Protein AF-0000000084520794 (afdb_homodimer)

Radius of gyration: 16.13 Å; Cα contacts (8 Å, |Δi|>4): 91; chains: 2; bounding box: 39×37×39 Å

Foldseek 3Di:
DCPDPVSVVVVLVVLLVVLVVVLVVCVVPVVVDPVSVPDDSVVSSVCSSVVNDDPSVVVSVVVVVVVVVVVVVVVVVVVD/DCCDPVSVVVVLVVLLVVLVVVLVVCVVPVVVDPVSVVDDSVVSSVCSSVVNDDPSVVVSVVVVVVVVVVVVVVVVVVVD

Organism: Aneurinibacillus migulanus (NCBI:txid47500)

Secondary structure (DSSP, 8-state):
----HHHHHHHHHHHHHHHHHHHHHHHHH-TT-HHHHT--HHHHHHHHHTT---HHHHHHHHHHHHHHHHHHHHHHHHH-/----HHHHHHHHHHHHHHHHHHHHHHHHH-TT-HHHHT--HHHHHHHHHTT---HHHHHHHHHHHHHHHHHHHHHHHHH-

Structure (mmCIF, N/CA/C/O backbone):
data_AF-0000000084520794-model_v1
#
loop_
_entity.id
_entity.type
_entity.pdbx_description
1 polymer 'Uncharacterized protein'
#
loop_
_atom_site.group_PDB
_atom_site.id
_atom_site.type_symbol
_atom_site.label_atom_id
_atom_site.label_alt_id
_atom_site.label_comp_id
_atom_site.label_asym_id
_atom_site.label_entity_id
_atom_site.label_seq_id
_atom_site.pdbx_PDB_ins_code
_atom_site.Cartn_x
_atom_site.Cartn_y
_atom_site.Cartn_z
_atom_site.occupancy
_atom_site.B_iso_or_equiv
_atom_site.auth_seq_id
_atom_site.auth_comp_id
_atom_site.auth_asym_id
_atom_site.auth_atom_id
_atom_site.pdbx_PDB_model_num
ATOM 1 N N . MET A 1 1 ? 18.281 -2.809 16.406 1 34.94 1 MET A N 1
ATOM 2 C CA . MET A 1 1 ? 17.219 -1.798 16.406 1 34.94 1 MET A CA 1
ATOM 3 C C . MET A 1 1 ? 15.891 -2.4 16.844 1 34.94 1 MET A C 1
ATOM 5 O O . MET A 1 1 ? 15.32 -3.23 16.125 1 34.94 1 MET A O 1
ATOM 9 N N . PHE A 1 2 ? 15.727 -2.605 18.062 1 46.66 2 PHE A N 1
ATOM 10 C CA . PHE A 1 2 ? 14.781 -3.273 18.953 1 46.66 2 PHE A CA 1
ATOM 11 C C . PHE A 1 2 ? 13.398 -2.65 18.828 1 46.66 2 PHE A C 1
ATOM 13 O O . PHE A 1 2 ? 13.164 -1.546 19.328 1 46.66 2 PHE A O 1
ATOM 20 N N . GLY A 1 3 ? 12.898 -2.506 17.594 1 50.34 3 GLY A N 1
ATOM 21 C CA . GLY A 1 3 ? 11.617 -1.842 17.781 1 50.34 3 GLY A CA 1
ATOM 22 C C . GLY A 1 3 ? 10.891 -2.291 19.047 1 50.34 3 GLY A C 1
ATOM 23 O O . GLY A 1 3 ? 11.117 -3.402 19.531 1 50.34 3 GLY A O 1
ATOM 24 N N . THR A 1 4 ? 10.672 -1.419 19.953 1 74.25 4 THR A N 1
ATOM 25 C CA . THR A 1 4 ? 9.766 -1.71 21.062 1 74.25 4 THR A CA 1
ATOM 26 C C . THR A 1 4 ? 8.531 -2.459 20.562 1 74.25 4 THR A C 1
ATOM 28 O O . THR A 1 4 ? 8.258 -2.482 19.359 1 74.25 4 THR A O 1
ATOM 31 N N . THR A 1 5 ? 8.016 -3.273 21.469 1 77.94 5 THR A N 1
ATOM 32 C CA . THR A 1 5 ? 6.773 -3.979 21.188 1 77.94 5 THR A CA 1
ATOM 33 C C . THR A 1 5 ? 5.777 -3.057 20.484 1 77.94 5 THR A C 1
ATOM 35 O O . THR A 1 5 ? 5.098 -3.469 19.547 1 77.94 5 THR A O 1
ATOM 38 N N . GLU A 1 6 ? 5.727 -1.785 20.891 1 77.69 6 GLU A N 1
ATOM 39 C CA . GLU A 1 6 ? 4.793 -0.83 20.297 1 77.69 6 GLU A CA 1
ATOM 40 C C . GLU A 1 6 ? 5.156 -0.528 18.844 1 77.69 6 GLU A C 1
ATOM 42 O O . GLU A 1 6 ? 4.273 -0.407 18 1 77.69 6 GLU A O 1
ATOM 47 N N . ASN A 1 7 ? 6.434 -0.488 18.609 1 80.62 7 ASN A N 1
ATOM 48 C CA . ASN A 1 7 ? 6.898 -0.223 17.25 1 80.62 7 ASN A CA 1
ATOM 49 C C . ASN A 1 7 ? 6.629 -1.404 16.328 1 80.62 7 ASN A C 1
ATOM 51 O O . ASN A 1 7 ? 6.277 -1.217 15.164 1 80.62 7 ASN A O 1
ATOM 55 N N . VAL A 1 8 ? 6.777 -2.492 16.953 1 85 8 VAL A N 1
ATOM 56 C CA . VAL A 1 8 ? 6.523 -3.711 16.203 1 85 8 VAL A CA 1
ATOM 57 C C . VAL A 1 8 ? 5.043 -3.783 15.82 1 85 8 VAL A C 1
ATOM 59 O O . VAL A 1 8 ? 4.703 -4.062 14.664 1 85 8 VAL A O 1
ATOM 62 N N . VAL A 1 9 ? 4.242 -3.449 16.828 1 82 9 VAL A N 1
ATOM 63 C CA . VAL A 1 9 ? 2.801 -3.494 16.594 1 82 9 VAL A CA 1
ATOM 64 C C . VAL A 1 9 ? 2.408 -2.451 15.555 1 82 9 VAL A C 1
ATOM 66 O O . VAL A 1 9 ? 1.621 -2.734 14.648 1 82 9 VAL A O 1
ATOM 69 N N . PHE A 1 10 ? 2.98 -1.312 15.719 1 82.81 10 PHE A N 1
ATOM 70 C CA . PHE A 1 10 ? 2.684 -0.243 14.773 1 82.81 10 PHE A CA 1
ATOM 71 C C . PHE A 1 10 ? 3.105 -0.637 13.359 1 82.81 10 PHE A C 1
ATOM 73 O O . PHE A 1 10 ? 2.355 -0.435 12.406 1 82.81 10 PHE A O 1
ATOM 80 N N . ASN A 1 11 ? 4.262 -1.198 13.266 1 87.12 11 ASN A N 1
ATOM 81 C CA . ASN A 1 11 ? 4.773 -1.615 11.961 1 87.12 11 ASN A CA 1
ATOM 82 C C . ASN A 1 11 ? 3.912 -2.713 11.344 1 87.12 11 ASN A C 1
ATOM 84 O O . ASN A 1 11 ? 3.678 -2.719 10.133 1 87.12 11 ASN A O 1
ATOM 88 N N . GLN A 1 12 ? 3.5 -3.549 12.188 1 88.06 12 GLN A N 1
ATOM 89 C CA . GLN A 1 12 ? 2.66 -4.645 11.711 1 88.06 12 GLN A CA 1
ATOM 90 C C . GLN A 1 12 ? 1.309 -4.129 11.227 1 88.06 12 GLN A C 1
ATOM 92 O O . GLN A 1 12 ? 0.801 -4.578 10.195 1 88.06 12 GLN A O 1
ATOM 97 N N . LEU A 1 13 ? 0.707 -3.201 12 1 87.94 13 LEU A N 1
ATOM 98 C CA . LEU A 1 13 ? -0.572 -2.611 11.617 1 87.94 13 LEU A CA 1
ATOM 99 C C . LEU A 1 13 ? -0.438 -1.814 10.32 1 87.94 13 LEU A C 1
ATOM 101 O O . LEU A 1 13 ? -1.319 -1.867 9.461 1 87.94 13 LEU A O 1
ATOM 105 N N . TYR A 1 14 ? 0.702 -1.16 10.25 1 91.31 14 TYR A N 1
ATOM 106 C CA . TYR A 1 14 ? 0.961 -0.393 9.039 1 91.31 14 TYR A CA 1
ATOM 107 C C . TYR A 1 14 ? 1.092 -1.312 7.828 1 91.31 14 TYR A C 1
ATOM 109 O O . TYR A 1 14 ? 0.529 -1.035 6.766 1 91.31 14 TYR A O 1
ATOM 117 N N . ALA A 1 15 ? 1.827 -2.391 7.977 1 92.81 15 ALA A N 1
ATOM 118 C CA . ALA A 1 15 ? 1.97 -3.369 6.902 1 92.81 15 ALA A CA 1
ATOM 119 C C . ALA A 1 15 ? 0.623 -3.988 6.539 1 92.81 15 ALA A C 1
ATOM 121 O O . ALA A 1 15 ? 0.338 -4.227 5.363 1 92.81 15 ALA A O 1
ATOM 122 N N . ALA A 1 16 ? -0.173 -4.211 7.539 1 92.94 16 ALA A N 1
ATOM 123 C CA . ALA A 1 16 ? -1.499 -4.781 7.309 1 92.94 16 ALA A CA 1
ATOM 124 C C . ALA A 1 16 ? -2.379 -3.814 6.52 1 92.94 16 ALA A C 1
ATOM 126 O O . ALA A 1 16 ? -3.158 -4.234 5.66 1 92.94 16 ALA A O 1
ATOM 127 N N . LEU A 1 17 ? -2.277 -2.602 6.809 1 92.94 17 LEU A N 1
ATOM 128 C CA . LEU A 1 17 ? -3.006 -1.578 6.066 1 92.94 17 LEU A CA 1
ATOM 129 C C . LEU A 1 17 ? -2.6 -1.583 4.598 1 92.94 17 LEU A C 1
ATOM 131 O O . LEU A 1 17 ? -3.459 -1.542 3.713 1 92.94 17 LEU A O 1
ATOM 135 N N . LEU A 1 18 ? -1.256 -1.571 4.359 1 95.38 18 LEU A N 1
ATOM 136 C CA . LEU A 1 18 ? -0.77 -1.598 2.984 1 95.38 18 LEU A CA 1
ATOM 137 C C . LEU A 1 18 ? -1.257 -2.85 2.26 1 95.38 18 LEU A C 1
ATOM 139 O O . LEU A 1 18 ? -1.601 -2.793 1.077 1 95.38 18 LEU A O 1
ATOM 143 N N . ALA A 1 19 ? -1.265 -3.971 2.955 1 94.38 19 ALA A N 1
ATOM 144 C CA . ALA A 1 19 ? -1.769 -5.211 2.369 1 94.38 19 ALA A CA 1
ATOM 145 C C . ALA A 1 19 ? -3.232 -5.07 1.964 1 94.38 19 ALA A C 1
ATOM 147 O O . ALA A 1 19 ? -3.629 -5.508 0.882 1 94.38 19 ALA A O 1
ATOM 148 N N . TYR A 1 20 ? -3.988 -4.445 2.805 1 91.94 20 TYR A N 1
ATOM 149 C CA . TYR A 1 20 ? -5.414 -4.25 2.557 1 91.94 20 TYR A CA 1
ATOM 150 C C . TYR A 1 20 ? -5.641 -3.412 1.307 1 91.94 20 TYR A C 1
ATOM 152 O O . TYR A 1 20 ? -6.434 -3.781 0.439 1 91.94 20 TYR A O 1
ATOM 160 N N . ILE A 1 21 ? -4.961 -2.314 1.277 1 92.88 21 ILE A N 1
ATOM 161 C CA . ILE A 1 21 ? -5.188 -1.407 0.157 1 92.88 21 ILE A CA 1
ATOM 162 C C . ILE A 1 21 ? -4.684 -2.045 -1.135 1 92.88 21 ILE A C 1
ATOM 164 O O . ILE A 1 21 ? -5.289 -1.878 -2.195 1 92.88 21 ILE A O 1
ATOM 168 N N . LEU A 1 22 ? -3.537 -2.701 -1.061 1 94.31 22 LEU A N 1
ATOM 169 C CA . LEU A 1 22 ? -3.014 -3.395 -2.232 1 94.31 22 LEU A CA 1
ATOM 170 C C . LEU A 1 22 ? -4 -4.445 -2.727 1 94.31 22 LEU A C 1
ATOM 172 O O . LEU A 1 22 ? -4.355 -4.465 -3.908 1 94.31 22 LEU A O 1
ATOM 176 N N . LEU A 1 23 ? -4.461 -5.316 -1.84 1 92.5 23 LEU A N 1
ATOM 177 C CA . LEU A 1 23 ? -5.398 -6.371 -2.221 1 92.5 23 LEU A CA 1
ATOM 178 C C . LEU A 1 23 ? -6.676 -5.773 -2.801 1 92.5 23 LEU A C 1
ATOM 180 O O . LEU A 1 23 ? -7.18 -6.25 -3.82 1 92.5 23 LEU A O 1
ATOM 184 N N . LYS A 1 24 ? -7.156 -4.785 -2.088 1 89.31 24 LYS A N 1
ATOM 185 C CA . LYS A 1 24 ? -8.367 -4.121 -2.561 1 89.31 24 LYS A CA 1
ATOM 186 C C . LYS A 1 24 ? -8.18 -3.586 -3.979 1 89.31 24 LYS A C 1
ATOM 188 O O . LYS A 1 24 ? -9.07 -3.729 -4.82 1 89.31 24 LYS A O 1
ATOM 193 N N . THR A 1 25 ? -7.098 -2.908 -4.254 1 89.56 25 THR A N 1
ATOM 194 C CA . THR A 1 25 ? -6.805 -2.346 -5.566 1 89.56 25 THR A CA 1
ATOM 195 C C . THR A 1 25 ? -6.676 -3.451 -6.613 1 89.56 25 THR A C 1
ATOM 197 O O . THR A 1 25 ? -7.176 -3.314 -7.73 1 89.56 25 THR A O 1
ATOM 200 N N . LEU A 1 26 ? -5.996 -4.52 -6.289 1 89.81 26 LEU A N 1
ATOM 201 C CA . LEU A 1 26 ? -5.832 -5.645 -7.203 1 89.81 26 LEU A CA 1
ATOM 202 C C . LEU A 1 26 ? -7.18 -6.301 -7.5 1 89.81 26 LEU A C 1
ATOM 204 O O . LEU A 1 26 ? -7.41 -6.777 -8.609 1 89.81 26 LEU A O 1
ATOM 208 N N . TYR A 1 27 ? -8 -6.359 -6.508 1 86.5 27 TYR A N 1
ATOM 209 C CA . TYR A 1 27 ? -9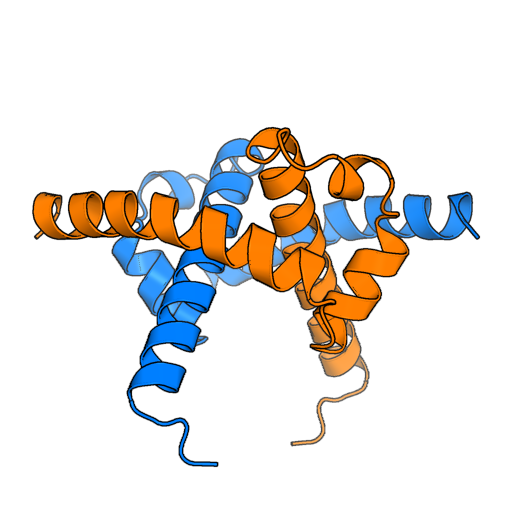.344 -6.898 -6.699 1 86.5 27 TYR A CA 1
ATOM 210 C C . TYR A 1 27 ? -10.148 -6.027 -7.656 1 86.5 27 TYR A C 1
ATOM 212 O O . TYR A 1 27 ? -10.852 -6.543 -8.523 1 86.5 27 TYR A O 1
ATOM 220 N N . GLU A 1 28 ? -10.047 -4.719 -7.477 1 84.44 28 GLU A N 1
ATOM 221 C CA . GLU A 1 28 ? -10.828 -3.783 -8.281 1 84.44 28 GLU A CA 1
ATOM 222 C C . GLU A 1 28 ? -10.273 -3.68 -9.695 1 84.44 28 GLU A C 1
ATOM 224 O O . GLU A 1 28 ? -11.039 -3.562 -10.656 1 84.44 28 GLU A O 1
ATOM 229 N N . GLU A 1 29 ? -8.953 -3.756 -9.789 1 78.12 29 GLU A N 1
ATOM 230 C CA . GLU A 1 29 ? -8.344 -3.518 -11.094 1 78.12 29 GLU A CA 1
ATOM 231 C C . GLU A 1 29 ? -7.906 -4.824 -11.742 1 78.12 29 GLU A C 1
ATOM 233 O O . GLU A 1 29 ? -7.805 -4.91 -12.969 1 78.12 29 GLU A O 1
ATOM 238 N N . GLY A 1 30 ? -7.539 -5.746 -10.961 1 69.62 30 GLY A N 1
ATOM 239 C CA . GLY A 1 30 ? -7.012 -7.008 -11.453 1 69.62 30 GLY A CA 1
ATOM 240 C C . GLY A 1 30 ? -8.062 -8.094 -11.547 1 69.62 30 GLY A C 1
ATOM 241 O O . GLY A 1 30 ? -7.746 -9.281 -11.469 1 69.62 30 GLY A O 1
ATOM 242 N N . SER A 1 31 ? -9.195 -7.77 -11.648 1 67.19 31 SER A N 1
ATOM 243 C CA . SER A 1 31 ? -10.336 -8.688 -11.656 1 67.19 31 SER A CA 1
ATOM 244 C C . SER A 1 31 ? -10.141 -9.797 -12.68 1 67.19 31 SER A C 1
ATOM 246 O O . SER A 1 31 ? -10.852 -10.805 -12.656 1 67.19 31 SER A O 1
ATOM 248 N N . GLN A 1 32 ? -9.164 -9.672 -13.312 1 70.31 32 GLN A N 1
ATOM 249 C CA . GLN A 1 32 ? -8.961 -10.672 -14.352 1 70.31 32 GLN A CA 1
ATOM 250 C C . GLN A 1 32 ? -8.312 -11.93 -13.781 1 70.31 32 GLN A C 1
ATOM 252 O O . GLN A 1 32 ? -8.367 -13 -14.398 1 70.31 32 GLN A O 1
ATOM 257 N N . HIS A 1 33 ? -7.816 -11.82 -12.656 1 77.44 33 HIS A N 1
ATOM 258 C CA . HIS A 1 33 ? -7.156 -12.984 -12.07 1 77.44 33 HIS A CA 1
ATOM 259 C C . HIS A 1 33 ? -8.094 -13.727 -11.125 1 77.44 33 HIS A C 1
ATOM 261 O O . HIS A 1 33 ? -8.414 -13.234 -10.039 1 77.44 33 HIS A O 1
ATOM 267 N N . HIS A 1 34 ? -8.43 -14.875 -11.539 1 78.38 34 HIS A N 1
ATOM 268 C CA . HIS A 1 34 ? -9.422 -15.68 -10.844 1 78.38 34 HIS A CA 1
ATOM 269 C C . HIS A 1 34 ? -8.945 -16.062 -9.445 1 78.38 34 HIS A C 1
ATOM 271 O O . HIS A 1 34 ? -9.742 -16.172 -8.516 1 78.38 34 HIS A O 1
ATOM 277 N N . PHE A 1 35 ? -7.68 -16.203 -9.32 1 83.06 35 PHE A N 1
ATOM 278 C CA . PHE A 1 35 ? -7.164 -16.672 -8.039 1 83.06 35 PHE A CA 1
ATOM 279 C C . PHE A 1 35 ? -7.387 -15.633 -6.953 1 83.06 35 PHE A C 1
ATOM 281 O O . PHE A 1 35 ? -7.629 -15.977 -5.793 1 83.06 35 PHE A O 1
ATOM 288 N N . ILE A 1 36 ? -7.516 -14.367 -7.324 1 83.56 36 ILE A N 1
ATOM 289 C CA . ILE A 1 36 ? -7.648 -13.289 -6.352 1 83.56 36 ILE A CA 1
ATOM 290 C C . ILE A 1 36 ? -9.016 -13.359 -5.68 1 83.56 36 ILE A C 1
ATOM 292 O O . ILE A 1 36 ? -9.148 -13.031 -4.496 1 83.56 36 ILE A O 1
ATOM 296 N N . LYS A 1 37 ? -9.891 -13.945 -6.391 1 81.75 37 LYS A N 1
ATOM 297 C CA . LYS A 1 37 ? -11.273 -13.953 -5.914 1 81.75 37 LYS A CA 1
ATOM 298 C C . LYS A 1 37 ? -11.445 -14.938 -4.762 1 81.75 37 LYS A C 1
ATOM 300 O O . LYS A 1 37 ? -12.383 -14.812 -3.971 1 81.75 37 LYS A O 1
ATOM 305 N N . ASN A 1 38 ? -10.523 -15.836 -4.707 1 81.56 38 ASN A N 1
ATOM 306 C CA . ASN A 1 38 ? -10.695 -16.891 -3.713 1 81.56 38 ASN A CA 1
ATOM 307 C C . ASN A 1 38 ? -9.688 -16.766 -2.574 1 81.56 38 ASN A C 1
ATOM 309 O O . ASN A 1 38 ? -9.633 -17.609 -1.684 1 81.56 38 ASN A O 1
ATOM 313 N N . VAL A 1 39 ? -9.008 -15.742 -2.574 1 85.31 39 VAL A N 1
ATOM 314 C CA . VAL A 1 39 ? -7.973 -15.562 -1.556 1 85.31 39 VAL A CA 1
ATOM 315 C C . VAL A 1 39 ? -8.547 -14.797 -0.366 1 85.31 39 VAL A C 1
ATOM 317 O O . VAL A 1 39 ? -9.305 -13.844 -0.544 1 85.31 39 VAL A O 1
ATOM 320 N N . SER A 1 40 ? -8.242 -15.367 0.828 1 86.75 40 SER A N 1
ATOM 321 C CA . SER A 1 40 ? -8.68 -14.656 2.027 1 86.75 40 SER A CA 1
ATOM 322 C C . SER A 1 40 ? -7.746 -13.492 2.342 1 86.75 40 SER A C 1
ATOM 324 O O . SER A 1 40 ? -6.539 -13.57 2.098 1 86.75 40 SER A O 1
ATOM 326 N N . PHE A 1 41 ? -8.328 -12.484 2.918 1 88.38 41 PHE A N 1
ATOM 327 C CA . PHE A 1 41 ? -7.566 -11.305 3.316 1 88.38 41 PHE A CA 1
ATOM 328 C C . PHE A 1 41 ? -6.465 -11.68 4.301 1 88.38 41 PHE A C 1
ATOM 330 O O . PHE A 1 41 ? -5.34 -11.18 4.199 1 88.38 41 PHE A O 1
ATOM 337 N N . ILE A 1 42 ? -6.77 -12.531 5.199 1 90.19 42 ILE A N 1
ATOM 338 C CA . ILE A 1 42 ? -5.84 -12.914 6.258 1 90.19 42 ILE A CA 1
ATOM 339 C C . ILE A 1 42 ? -4.625 -13.609 5.648 1 90.19 42 ILE A C 1
ATOM 341 O O . ILE A 1 42 ? -3.486 -13.328 6.02 1 90.19 42 ILE A O 1
ATOM 345 N N . SER A 1 43 ? -4.906 -14.508 4.699 1 90.69 43 SER A N 1
ATOM 346 C CA . SER A 1 43 ? -3.818 -15.227 4.047 1 90.69 43 SER A CA 1
ATOM 347 C C . SER A 1 43 ? -2.92 -14.273 3.264 1 90.69 43 SER A C 1
ATOM 349 O O . SER A 1 43 ? -1.693 -14.391 3.314 1 90.69 43 SER A O 1
ATOM 351 N N . PHE A 1 44 ? -3.541 -13.375 2.574 1 93.19 44 PHE A N 1
ATOM 352 C CA . PHE A 1 44 ? -2.771 -12.406 1.799 1 93.19 44 PHE A CA 1
ATOM 353 C C . PHE A 1 44 ? -1.942 -11.516 2.715 1 93.19 44 PHE A C 1
ATOM 355 O O . PHE A 1 44 ? -0.77 -11.25 2.439 1 93.19 44 PHE A O 1
ATOM 362 N N . THR A 1 45 ? -2.598 -11.078 3.797 1 93.19 45 THR A N 1
ATOM 363 C CA . THR A 1 45 ? -1.919 -10.188 4.73 1 93.19 45 THR A CA 1
ATOM 364 C C . THR A 1 45 ? -0.691 -10.867 5.332 1 93.19 45 THR A C 1
ATOM 366 O O . THR A 1 45 ? 0.373 -10.25 5.441 1 93.19 45 THR A O 1
ATOM 369 N N . HIS A 1 46 ? -0.832 -12.086 5.656 1 92.5 46 HIS A N 1
ATOM 370 C CA . HIS A 1 46 ? 0.278 -12.836 6.227 1 92.5 46 HIS A CA 1
ATOM 371 C C . HIS A 1 46 ? 1.422 -12.977 5.23 1 92.5 46 HIS A C 1
ATOM 373 O O . HIS A 1 46 ? 2.584 -12.742 5.574 1 92.5 46 HIS A O 1
ATOM 379 N N . GLN A 1 47 ? 1.108 -13.289 4.012 1 94.94 47 GLN A N 1
ATOM 380 C CA . GLN A 1 47 ? 2.119 -13.422 2.969 1 94.94 47 GLN A CA 1
ATOM 381 C C . GLN A 1 47 ? 2.824 -12.094 2.711 1 94.94 47 GLN A C 1
ATOM 383 O O . GLN A 1 47 ? 4.035 -12.062 2.488 1 94.94 47 GLN A O 1
ATOM 388 N N . PHE A 1 48 ? 2.062 -11.07 2.73 1 95.19 48 PHE A N 1
ATOM 389 C CA . PHE A 1 48 ? 2.594 -9.742 2.467 1 95.19 48 PHE A CA 1
ATOM 390 C C . PHE A 1 48 ? 3.549 -9.312 3.574 1 95.19 48 PHE A C 1
ATOM 392 O O . PHE A 1 48 ? 4.672 -8.883 3.299 1 95.19 48 PHE A O 1
ATOM 399 N N . ILE A 1 49 ? 3.168 -9.492 4.863 1 93.88 49 ILE A N 1
ATOM 400 C CA . ILE A 1 49 ? 3.938 -9.047 6.02 1 93.88 49 ILE A CA 1
ATOM 401 C C . ILE A 1 49 ? 5.215 -9.875 6.145 1 93.88 49 ILE A C 1
ATOM 403 O O . ILE A 1 49 ? 6.27 -9.352 6.504 1 93.88 49 ILE A O 1
ATOM 407 N N . GLU A 1 50 ? 5.121 -11.023 5.754 1 92.69 50 GLU A N 1
ATOM 408 C CA . GLU A 1 50 ? 6.277 -11.914 5.848 1 92.69 50 GLU A CA 1
ATOM 409 C C . GLU A 1 50 ? 7.156 -11.797 4.605 1 92.69 50 GLU A C 1
ATOM 411 O O . GLU A 1 50 ? 8.219 -12.43 4.527 1 92.69 50 GLU A O 1
ATOM 416 N N . ALA A 1 51 ? 6.711 -11.047 3.656 1 90.81 51 ALA A N 1
ATOM 417 C CA . ALA A 1 51 ? 7.426 -10.891 2.391 1 90.81 51 ALA A CA 1
ATOM 418 C C . ALA A 1 51 ? 7.562 -12.234 1.679 1 90.81 51 ALA A C 1
ATOM 420 O O . ALA A 1 51 ? 8.617 -12.547 1.119 1 90.81 51 ALA A O 1
ATOM 421 N N . GLN A 1 52 ? 6.531 -13.062 1.796 1 93.44 52 GLN A N 1
ATOM 422 C CA . GLN A 1 52 ? 6.496 -14.391 1.193 1 93.44 52 GLN A CA 1
ATOM 423 C C . GLN A 1 52 ? 5.285 -14.547 0.273 1 93.44 52 GLN A C 1
ATOM 425 O O . GLN A 1 52 ? 4.543 -15.523 0.375 1 93.44 52 GLN A O 1
ATOM 430 N N . LEU A 1 53 ? 5.172 -13.547 -0.587 1 93.12 53 LEU A N 1
ATOM 431 C CA . LEU A 1 53 ? 4.074 -13.625 -1.549 1 93.12 53 LEU A CA 1
ATOM 432 C C . LEU A 1 53 ? 4.27 -14.797 -2.5 1 93.12 53 LEU A C 1
ATOM 434 O O . LEU A 1 53 ? 5.387 -15.062 -2.951 1 93.12 53 LEU A O 1
ATOM 438 N N . SER A 1 54 ? 3.201 -15.547 -2.744 1 91.88 54 SER A N 1
ATOM 439 C CA . SER A 1 54 ? 3.268 -16.656 -3.691 1 91.88 54 SER A CA 1
ATOM 440 C C . SER A 1 54 ? 3.619 -16.172 -5.09 1 91.88 54 SER A C 1
ATOM 442 O O . SER A 1 54 ? 3.545 -14.969 -5.375 1 91.88 54 SER A O 1
ATOM 444 N N . VAL A 1 55 ? 3.949 -17.094 -5.941 1 91.62 55 VAL A N 1
ATOM 445 C CA . VAL A 1 55 ? 4.316 -16.766 -7.316 1 91.62 55 VAL A CA 1
ATOM 446 C C . VAL A 1 55 ? 3.117 -16.156 -8.039 1 91.62 55 VAL A C 1
ATOM 448 O O . VAL A 1 55 ? 3.277 -15.273 -8.883 1 91.62 55 VAL A O 1
ATOM 451 N N . GLU A 1 56 ? 1.933 -16.547 -7.68 1 89.88 56 GLU A N 1
ATOM 452 C CA . GLU A 1 56 ? 0.711 -16.031 -8.281 1 89.88 56 GLU A CA 1
ATOM 453 C C . GLU A 1 56 ? 0.55 -14.539 -7.992 1 89.88 56 GLU A C 1
ATOM 455 O O . GLU A 1 56 ? 0.25 -13.75 -8.898 1 89.88 56 GLU A O 1
ATOM 460 N N . TRP A 1 57 ? 0.881 -14.156 -6.738 1 91.44 57 TRP A N 1
ATOM 461 C CA . TRP A 1 57 ? 0.793 -12.75 -6.359 1 91.44 57 TRP A CA 1
ATOM 462 C C . TRP A 1 57 ? 1.885 -11.93 -7.043 1 91.44 57 TRP A C 1
ATOM 464 O O . TRP A 1 57 ? 1.646 -10.797 -7.469 1 91.44 57 TRP A O 1
ATOM 474 N N . GLU A 1 58 ? 3.031 -12.508 -7.074 1 90.88 58 GLU A N 1
ATOM 475 C CA . GLU A 1 58 ? 4.133 -11.82 -7.734 1 90.88 58 GLU A CA 1
ATOM 476 C C . GLU A 1 58 ? 3.797 -11.508 -9.188 1 90.88 58 GLU A C 1
ATOM 478 O O . GLU A 1 58 ? 4.094 -10.414 -9.68 1 90.88 58 GLU A O 1
ATOM 483 N N . PHE A 1 59 ? 3.178 -12.461 -9.852 1 90.31 59 PHE A N 1
ATOM 484 C CA . PHE A 1 59 ? 2.797 -12.289 -11.25 1 90.31 59 PHE A CA 1
ATOM 485 C C . PHE A 1 59 ? 1.746 -11.195 -11.391 1 90.31 59 PHE A C 1
ATOM 487 O O . PHE A 1 59 ? 1.836 -10.352 -12.289 1 90.31 59 PHE A O 1
ATOM 494 N N . VAL A 1 60 ? 0.789 -11.195 -10.523 1 90.06 60 VAL A N 1
ATOM 495 C CA . VAL A 1 60 ? -0.298 -10.227 -10.578 1 90.06 60 VAL A CA 1
ATOM 496 C C . VAL A 1 60 ? 0.251 -8.82 -10.336 1 90.06 60 VAL A C 1
ATOM 498 O O . VAL A 1 60 ? -0.078 -7.883 -11.062 1 90.06 60 VAL A O 1
ATOM 501 N N . ILE A 1 61 ? 1.104 -8.75 -9.336 1 92.06 61 ILE A N 1
ATOM 502 C CA . ILE A 1 61 ? 1.681 -7.457 -8.984 1 92.06 61 ILE A CA 1
ATOM 503 C C . ILE A 1 61 ? 2.561 -6.957 -10.125 1 92.06 61 ILE A C 1
ATOM 505 O O . ILE A 1 61 ? 2.537 -5.77 -10.461 1 92.06 61 ILE A O 1
ATOM 509 N N . GLN A 1 62 ? 3.297 -7.879 -10.734 1 89.56 62 GLN A N 1
ATOM 510 C CA . GLN A 1 62 ? 4.137 -7.504 -11.867 1 89.56 62 GLN A CA 1
ATOM 511 C C . GLN A 1 62 ? 3.297 -6.977 -13.023 1 89.56 62 GLN A C 1
A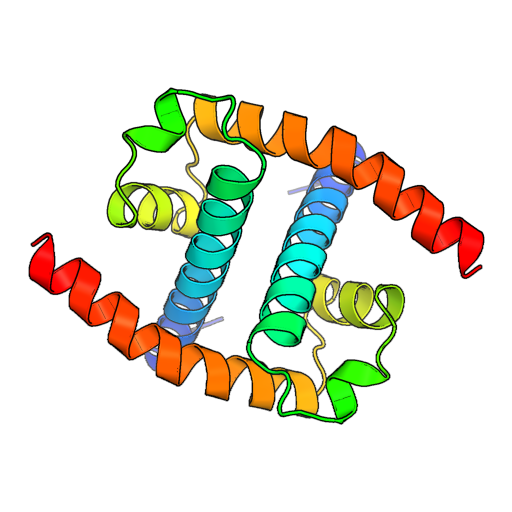TOM 513 O O . GLN A 1 62 ? 3.676 -6.004 -13.68 1 89.56 62 GLN A O 1
ATOM 518 N N . THR A 1 63 ? 2.254 -7.684 -13.273 1 87.62 63 THR A N 1
ATOM 519 C CA . THR A 1 63 ? 1.367 -7.262 -14.352 1 87.62 63 THR A CA 1
ATOM 520 C C . THR A 1 63 ? 0.798 -5.875 -14.07 1 87.62 63 THR A C 1
ATOM 522 O O . THR A 1 63 ? 0.73 -5.035 -14.977 1 87.62 63 THR A O 1
ATOM 525 N N . PHE A 1 64 ? 0.443 -5.668 -12.812 1 86.75 64 PHE A N 1
ATOM 526 C CA . PHE A 1 64 ? -0.086 -4.375 -12.406 1 86.75 64 PHE A CA 1
ATOM 527 C C . PHE A 1 64 ? 0.985 -3.295 -12.508 1 86.75 64 PHE A C 1
ATOM 529 O O . PHE A 1 64 ? 0.718 -2.191 -12.984 1 86.75 64 PHE A O 1
ATOM 536 N N . MET A 1 65 ? 2.164 -3.609 -12.133 1 88.69 65 MET A N 1
ATOM 537 C CA . MET A 1 65 ? 3.279 -2.666 -12.141 1 88.69 65 MET A CA 1
ATOM 538 C C . MET A 1 65 ? 3.611 -2.229 -13.562 1 88.69 65 MET A C 1
ATOM 540 O O . MET A 1 65 ? 4.008 -1.084 -13.789 1 88.69 65 MET A O 1
ATOM 544 N N . LYS A 1 66 ? 3.498 -3.107 -14.438 1 86.88 66 LYS A N 1
ATOM 545 C CA . LYS A 1 66 ? 3.748 -2.773 -15.836 1 86.88 66 LYS A CA 1
ATOM 546 C C . LYS A 1 66 ? 2.777 -1.704 -16.328 1 86.88 66 LYS A C 1
ATOM 548 O O . LYS A 1 66 ? 3.172 -0.785 -17.047 1 86.88 66 LYS A O 1
ATOM 553 N N . HIS A 1 67 ? 1.588 -1.888 -15.945 1 83.5 67 HIS A N 1
ATOM 554 C CA . HIS A 1 67 ? 0.587 -0.892 -16.312 1 83.5 67 HIS A CA 1
ATOM 555 C C . HIS A 1 67 ? 0.836 0.43 -15.594 1 83.5 67 HIS A C 1
ATOM 557 O O . HIS A 1 67 ? 0.677 1.501 -16.188 1 83.5 67 HIS A O 1
ATOM 563 N N . TYR A 1 68 ? 1.206 0.263 -14.352 1 84.12 68 TYR A N 1
ATOM 564 C CA . TYR A 1 68 ? 1.48 1.416 -13.5 1 84.12 68 TYR A CA 1
ATOM 565 C C . TYR A 1 68 ? 2.701 2.182 -14 1 84.12 68 TYR A C 1
ATOM 567 O O . TYR A 1 68 ? 2.744 3.412 -13.922 1 84.12 68 TYR A O 1
ATOM 575 N N . GLN A 1 69 ? 3.674 1.477 -14.438 1 85.94 69 GLN A N 1
ATOM 576 C CA . GLN A 1 69 ? 4.898 2.098 -14.93 1 85.94 69 GLN A CA 1
ATOM 577 C C . GLN A 1 69 ? 4.602 3.121 -16.016 1 85.94 69 GLN A C 1
ATOM 579 O O . GLN A 1 69 ? 5.203 4.195 -16.047 1 85.94 69 GLN A O 1
ATOM 584 N N . ASP A 1 70 ? 3.793 2.805 -16.844 1 81.81 70 ASP A N 1
ATOM 585 C CA . ASP A 1 70 ? 3.4 3.73 -17.906 1 81.81 70 ASP A CA 1
ATOM 586 C C . ASP A 1 70 ? 2.748 4.984 -17.312 1 81.81 70 ASP A C 1
ATOM 588 O O . ASP A 1 70 ? 3.021 6.098 -17.766 1 81.81 70 ASP A O 1
ATOM 592 N N . LEU A 1 71 ? 1.936 4.762 -16.359 1 74 71 LEU A N 1
ATOM 593 C CA . LEU A 1 71 ? 1.267 5.879 -15.695 1 74 71 LEU A CA 1
ATOM 594 C C . LEU A 1 71 ? 2.273 6.758 -14.969 1 74 71 LEU A C 1
ATOM 596 O O . LEU A 1 71 ? 2.227 7.984 -15.078 1 74 71 LEU A O 1
ATOM 600 N N . TYR A 1 72 ? 3.102 6.066 -14.336 1 77.5 72 TYR A N 1
ATOM 601 C CA . TYR A 1 72 ? 4.125 6.766 -13.562 1 77.5 72 TYR A CA 1
ATOM 602 C C . TYR A 1 72 ? 5.004 7.617 -14.477 1 77.5 72 TYR A C 1
ATOM 604 O O . TYR A 1 72 ? 5.32 8.766 -14.148 1 77.5 72 TYR A O 1
ATOM 612 N N . ARG A 1 73 ? 5.355 7.133 -15.516 1 77.75 73 ARG A N 1
ATOM 613 C CA . ARG A 1 73 ? 6.172 7.855 -16.484 1 77.75 73 ARG A CA 1
ATOM 614 C C . ARG A 1 73 ? 5.449 9.094 -17 1 77.75 73 ARG A C 1
ATOM 616 O O . ARG A 1 73 ? 6.062 10.156 -17.156 1 77.75 73 ARG A O 1
ATOM 623 N N . ARG A 1 74 ? 4.262 8.945 -17.234 1 76.88 74 ARG A N 1
ATOM 624 C CA . ARG A 1 74 ? 3.465 10.062 -17.734 1 76.88 74 ARG A CA 1
ATOM 625 C C . ARG A 1 74 ? 3.377 11.18 -16.703 1 76.88 74 ARG A C 1
ATOM 627 O O . ARG A 1 74 ? 3.469 12.359 -17.047 1 76.88 74 ARG A O 1
ATOM 634 N N . ILE A 1 75 ? 3.3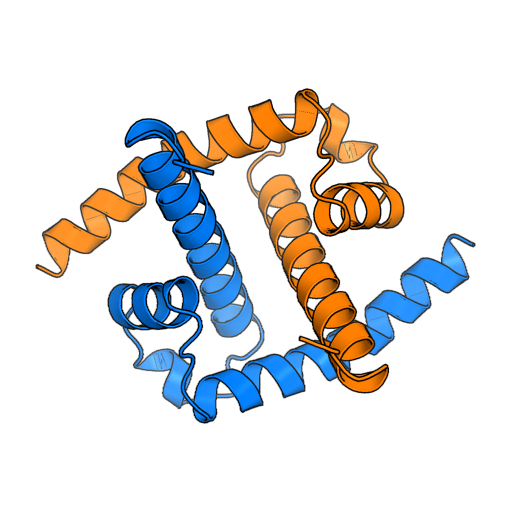22 10.742 -15.469 1 72.81 75 ILE A N 1
ATOM 635 C CA . ILE A 1 75 ? 3.176 11.695 -14.367 1 72.81 75 ILE A CA 1
ATOM 636 C C . ILE A 1 75 ? 4.48 12.461 -14.18 1 72.81 75 ILE A C 1
ATOM 638 O O . ILE A 1 75 ? 4.469 13.688 -14.016 1 72.81 75 ILE A O 1
ATOM 642 N N . ILE A 1 76 ? 5.5 11.734 -14.242 1 75.81 76 ILE A N 1
ATOM 643 C CA . ILE A 1 76 ? 6.781 12.383 -13.992 1 75.81 76 ILE A CA 1
ATOM 644 C C . ILE A 1 76 ? 7.152 13.266 -15.18 1 75.81 76 ILE A C 1
ATOM 646 O O . ILE A 1 76 ? 7.832 14.281 -15.023 1 75.81 76 ILE A O 1
ATOM 650 N N . HIS A 1 77 ? 6.906 12.797 -16.281 1 74.75 77 HIS A N 1
ATOM 651 C CA . HIS A 1 77 ? 7.242 13.594 -17.469 1 74.75 77 HIS A CA 1
ATOM 652 C C . HIS A 1 77 ? 6.359 14.828 -17.562 1 74.75 77 HIS A C 1
ATOM 654 O O . HIS A 1 77 ? 6.801 15.875 -18.031 1 74.75 77 HIS A O 1
ATOM 660 N N . LYS A 1 78 ? 5.145 14.648 -17.25 1 66.31 78 LYS A N 1
ATOM 661 C CA . LYS A 1 78 ? 4.242 15.789 -17.328 1 66.31 78 LYS A CA 1
ATOM 662 C C . LYS A 1 78 ? 4.555 16.812 -16.234 1 66.31 78 LYS A C 1
ATOM 664 O O . LYS A 1 78 ? 4.426 18.016 -16.453 1 66.31 78 LYS A O 1
ATOM 669 N N . ASN A 1 79 ? 4.844 16.344 -15.148 1 56.19 79 ASN A N 1
ATOM 670 C CA . ASN A 1 79 ? 5.086 17.25 -14.039 1 56.19 79 ASN A CA 1
ATOM 671 C C . ASN A 1 79 ? 6.543 17.688 -13.984 1 56.19 79 ASN A C 1
ATOM 673 O O . ASN A 1 79 ? 6.945 18.406 -13.062 1 56.19 79 ASN A O 1
ATOM 677 N N . GLY A 1 80 ? 7.414 17.016 -14.727 1 44.09 80 GLY A N 1
ATOM 678 C CA . GLY A 1 80 ? 8.711 17.625 -14.906 1 44.09 80 GLY A CA 1
ATOM 679 C C . GLY A 1 80 ? 8.703 18.734 -15.945 1 44.09 80 GLY A C 1
ATOM 680 O O . GLY A 1 80 ? 7.75 18.859 -16.719 1 44.09 80 GLY A O 1
ATOM 681 N N . MET B 1 1 ? 23.906 -7.012 1.222 1 34.84 1 MET B N 1
ATOM 682 C CA . MET B 1 1 ? 22.766 -7.426 0.42 1 34.84 1 MET B CA 1
ATOM 683 C C . MET B 1 1 ? 22.562 -6.484 -0.764 1 34.84 1 MET B C 1
ATOM 685 O O . MET B 1 1 ? 22.172 -5.328 -0.584 1 34.84 1 MET B O 1
ATOM 689 N N . PHE B 1 2 ? 23.359 -6.586 -1.727 1 46.25 2 PHE B N 1
ATOM 690 C CA . PHE B 1 2 ? 23.719 -5.859 -2.938 1 46.25 2 PHE B CA 1
ATOM 691 C C . PHE B 1 2 ? 22.547 -5.801 -3.906 1 46.25 2 PHE B C 1
ATOM 693 O O . PHE B 1 2 ? 22.234 -6.785 -4.578 1 46.25 2 PHE B O 1
ATOM 700 N N . GLY B 1 3 ? 21.375 -5.445 -3.395 1 49.94 3 GLY B N 1
ATOM 701 C CA . GLY B 1 3 ? 20.453 -5.512 -4.52 1 49.94 3 GLY B CA 1
ATOM 702 C C . GLY B 1 3 ? 21.062 -5.035 -5.82 1 49.94 3 GLY B C 1
ATOM 703 O O . GLY B 1 3 ? 21.969 -4.203 -5.816 1 49.94 3 GLY B O 1
ATOM 704 N N . THR B 1 4 ? 21.234 -5.891 -6.762 1 73.81 4 THR B N 1
ATOM 705 C CA . THR B 1 4 ? 21.578 -5.461 -8.109 1 73.81 4 THR B CA 1
ATOM 706 C C . THR B 1 4 ? 20.75 -4.242 -8.516 1 73.81 4 THR B C 1
ATOM 708 O O . THR B 1 4 ? 19.75 -3.922 -7.871 1 73.81 4 THR B O 1
ATOM 711 N N . THR B 1 5 ? 21.375 -3.436 -9.375 1 78.06 5 THR B N 1
ATOM 712 C CA . THR B 1 5 ? 20.688 -2.283 -9.945 1 78.06 5 THR B CA 1
ATOM 713 C C . THR B 1 5 ? 19.25 -2.641 -10.312 1 78.06 5 THR B C 1
ATOM 715 O O . THR B 1 5 ? 18.328 -1.859 -10.062 1 78.06 5 THR B O 1
ATOM 718 N N . GLU B 1 6 ? 19.031 -3.859 -10.836 1 77.38 6 GLU B N 1
ATOM 719 C CA . GLU B 1 6 ? 17.688 -4.289 -11.242 1 77.38 6 GLU B CA 1
ATOM 720 C C . GLU B 1 6 ? 16.781 -4.473 -10.031 1 77.38 6 GLU B C 1
ATOM 722 O O . GLU B 1 6 ? 15.602 -4.109 -10.07 1 77.38 6 GLU B O 1
ATOM 727 N N . ASN B 1 7 ? 17.359 -4.949 -8.977 1 80.38 7 ASN B N 1
ATOM 728 C CA . ASN B 1 7 ? 16.594 -5.156 -7.754 1 80.38 7 ASN B CA 1
ATOM 729 C C . ASN B 1 7 ? 16.219 -3.828 -7.098 1 80.38 7 ASN B C 1
ATOM 731 O O . ASN B 1 7 ? 15.117 -3.684 -6.57 1 80.38 7 ASN B O 1
ATOM 735 N N . VAL B 1 8 ? 17.156 -2.975 -7.254 1 84.69 8 VAL B N 1
ATOM 736 C CA . VAL B 1 8 ? 16.906 -1.645 -6.703 1 84.69 8 VAL B CA 1
ATOM 737 C C . VAL B 1 8 ? 15.773 -0.969 -7.465 1 84.69 8 VAL B C 1
ATOM 739 O O . VAL B 1 8 ? 14.859 -0.403 -6.855 1 84.69 8 VAL B O 1
ATOM 742 N N . VAL B 1 9 ? 15.859 -1.15 -8.789 1 81.88 9 VAL B N 1
ATOM 743 C CA . VAL B 1 9 ? 14.836 -0.538 -9.625 1 81.88 9 VAL B CA 1
ATOM 744 C C . VAL B 1 9 ? 13.484 -1.185 -9.344 1 81.88 9 VAL B C 1
ATOM 746 O O . VAL B 1 9 ? 12.469 -0.49 -9.219 1 81.88 9 VAL B O 1
ATOM 749 N N . PHE B 1 10 ? 13.523 -2.459 -9.25 1 82.81 10 PHE B N 1
ATOM 750 C CA . PHE B 1 10 ? 12.281 -3.18 -8.977 1 82.81 10 PHE B CA 1
ATOM 751 C C . PHE B 1 10 ? 11.695 -2.758 -7.637 1 82.81 10 PHE B C 1
ATOM 753 O O . PHE B 1 10 ? 10.492 -2.52 -7.527 1 82.81 10 PHE B O 1
ATOM 760 N N . ASN B 1 11 ? 12.547 -2.664 -6.676 1 87.12 11 ASN B N 1
ATOM 761 C CA . ASN B 1 11 ? 12.102 -2.27 -5.34 1 87.12 11 ASN B CA 1
ATOM 762 C C . ASN B 1 11 ? 11.547 -0.85 -5.332 1 87.12 11 ASN B C 1
ATOM 764 O O . ASN B 1 11 ? 10.555 -0.571 -4.656 1 87.12 11 ASN B O 1
ATOM 768 N N . GLN B 1 12 ? 12.188 -0.068 -6.074 1 87.62 12 GLN B N 1
ATOM 769 C CA . GLN B 1 12 ? 11.742 1.318 -6.148 1 87.62 12 GLN B CA 1
ATOM 770 C C . GLN B 1 12 ? 10.383 1.423 -6.84 1 87.62 12 GLN B C 1
ATOM 772 O O . GLN B 1 12 ? 9.523 2.188 -6.406 1 87.62 12 GLN B O 1
ATOM 777 N N . LEU B 1 13 ? 10.219 0.677 -7.922 1 87.69 13 LEU B N 1
ATOM 778 C CA . LEU B 1 13 ? 8.945 0.669 -8.641 1 87.69 13 LEU B CA 1
ATOM 779 C C . LEU B 1 13 ? 7.832 0.093 -7.777 1 87.69 13 LEU B C 1
ATOM 781 O O . LEU B 1 13 ? 6.711 0.602 -7.785 1 87.69 13 LEU B O 1
ATOM 785 N N . TYR B 1 14 ? 8.25 -0.897 -7.035 1 91.06 14 TYR B N 1
ATOM 786 C CA . TYR B 1 14 ? 7.277 -1.504 -6.133 1 91.06 14 TYR B CA 1
ATOM 787 C C . TYR B 1 14 ? 6.852 -0.52 -5.051 1 91.06 14 TYR B C 1
ATOM 789 O O . TYR B 1 14 ? 5.664 -0.397 -4.746 1 91.06 14 TYR B O 1
ATOM 797 N N . ALA B 1 15 ? 7.812 0.172 -4.48 1 92.56 15 ALA B N 1
ATOM 798 C CA . ALA B 1 15 ? 7.512 1.187 -3.473 1 92.56 15 ALA B CA 1
ATOM 799 C C . ALA B 1 15 ? 6.656 2.307 -4.062 1 92.56 15 ALA B C 1
ATOM 801 O O . ALA B 1 15 ? 5.75 2.816 -3.4 1 92.56 15 ALA B O 1
ATOM 802 N N . ALA B 1 16 ? 6.941 2.643 -5.285 1 92.62 16 ALA B N 1
ATOM 803 C CA . ALA B 1 16 ? 6.172 3.688 -5.957 1 92.62 16 ALA B CA 1
ATOM 804 C C . ALA B 1 16 ? 4.727 3.254 -6.176 1 92.62 16 ALA B C 1
ATOM 806 O O . A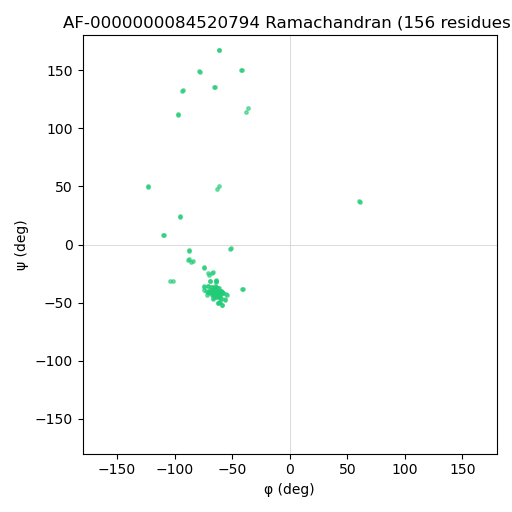LA B 1 16 ? 3.803 4.062 -6.055 1 92.62 16 ALA B O 1
ATOM 807 N N . LEU B 1 17 ? 4.547 2.051 -6.492 1 92.81 17 LEU B N 1
ATOM 808 C CA . LEU B 1 17 ? 3.205 1.5 -6.648 1 92.81 17 LEU B CA 1
ATOM 809 C C . LEU B 1 17 ? 2.426 1.591 -5.34 1 92.81 17 LEU B C 1
ATOM 811 O O . LEU B 1 17 ? 1.27 2.02 -5.328 1 92.81 17 LEU B O 1
ATOM 815 N N . LEU B 1 18 ? 3.08 1.124 -4.23 1 95.31 18 LEU B N 1
ATOM 816 C CA . LEU B 1 18 ? 2.428 1.19 -2.926 1 95.31 18 LEU B CA 1
ATOM 817 C C . LEU B 1 18 ? 2.086 2.631 -2.562 1 95.31 18 LEU B C 1
ATOM 819 O O . LEU B 1 18 ? 1.027 2.896 -1.988 1 95.31 18 LEU B O 1
ATOM 823 N N . ALA B 1 19 ? 2.99 3.553 -2.863 1 94.25 19 ALA B N 1
ATOM 824 C CA . ALA B 1 19 ? 2.732 4.965 -2.607 1 94.25 19 ALA B CA 1
ATOM 825 C C . ALA B 1 19 ? 1.499 5.445 -3.369 1 94.25 19 ALA B C 1
ATOM 827 O O . ALA B 1 19 ? 0.663 6.164 -2.818 1 94.25 19 ALA B O 1
ATOM 828 N N . TYR B 1 20 ? 1.384 5.02 -4.586 1 91.88 20 TYR B N 1
ATOM 829 C CA . TYR B 1 20 ? 0.266 5.41 -5.438 1 91.88 20 TYR B CA 1
ATOM 830 C C . TYR B 1 20 ? -1.058 4.93 -4.855 1 91.88 20 TYR B C 1
ATOM 832 O O . TYR B 1 20 ? -2.014 5.699 -4.75 1 91.88 20 TYR B O 1
ATOM 840 N N . ILE B 1 21 ? -1.056 3.676 -4.535 1 92.75 21 ILE B N 1
ATOM 841 C CA . ILE B 1 21 ? -2.312 3.109 -4.055 1 92.75 21 ILE B CA 1
ATOM 842 C C . ILE B 1 21 ? -2.666 3.715 -2.699 1 92.75 21 ILE B C 1
ATOM 844 O O . ILE B 1 21 ? -3.84 3.955 -2.406 1 92.75 21 ILE B O 1
ATOM 848 N N . LEU B 1 22 ? -1.67 3.873 -1.848 1 94.44 22 LEU B N 1
ATOM 849 C CA . LEU B 1 22 ? -1.911 4.5 -0.553 1 94.44 22 LEU B CA 1
ATOM 850 C C . LEU B 1 22 ? -2.473 5.906 -0.728 1 94.44 22 LEU B C 1
ATOM 852 O O . LEU B 1 22 ? -3.508 6.246 -0.146 1 94.44 22 LEU B O 1
ATOM 856 N N . LEU B 1 23 ? -1.819 6.742 -1.53 1 92.5 23 LEU B N 1
ATOM 857 C CA . LEU B 1 23 ? -2.271 8.109 -1.747 1 92.5 23 LEU B CA 1
ATOM 858 C C . LEU B 1 23 ? -3.678 8.133 -2.334 1 92.5 23 LEU B C 1
ATOM 860 O O . LEU B 1 23 ? -4.523 8.922 -1.899 1 92.5 23 LEU B O 1
ATOM 864 N N . LYS B 1 24 ? -3.848 7.297 -3.32 1 89.31 24 LYS B N 1
ATOM 865 C CA . LYS B 1 24 ? -5.164 7.207 -3.945 1 89.31 24 LYS B CA 1
ATOM 866 C C . LYS B 1 24 ? -6.242 6.879 -2.914 1 89.31 24 LYS B C 1
ATOM 868 O O . LYS B 1 24 ? -7.32 7.477 -2.924 1 89.31 24 LYS B O 1
ATOM 873 N N . THR B 1 25 ? -6.016 5.91 -2.072 1 89.69 25 THR B N 1
ATOM 874 C CA . THR B 1 25 ? -6.965 5.496 -1.045 1 89.69 25 THR B CA 1
ATOM 875 C C . THR B 1 25 ? -7.207 6.625 -0.047 1 89.69 25 THR B C 1
ATOM 877 O O . THR B 1 25 ? -8.344 6.867 0.361 1 89.69 25 THR B O 1
ATOM 880 N N . LEU B 1 26 ? -6.156 7.285 0.37 1 90 26 LEU B N 1
ATOM 881 C CA . LEU B 1 26 ? -6.285 8.398 1.305 1 90 26 LEU B CA 1
ATOM 882 C C . LEU B 1 26 ? -7.07 9.547 0.681 1 90 26 LEU B C 1
ATOM 884 O O . LEU B 1 26 ? -7.812 10.242 1.373 1 90 26 LEU B O 1
ATOM 888 N N . TYR B 1 27 ? -6.852 9.758 -0.558 1 86.5 27 TYR B N 1
ATOM 889 C CA . TYR B 1 27 ? -7.598 10.781 -1.274 1 86.5 27 TYR B CA 1
ATOM 890 C C . TYR B 1 27 ? -9.086 10.445 -1.314 1 86.5 27 TYR B C 1
ATOM 892 O O . TYR B 1 27 ? -9.93 11.32 -1.114 1 86.5 27 TYR B O 1
ATOM 900 N N . GLU B 1 28 ? -9.375 9.18 -1.576 1 84.69 28 GLU B N 1
ATOM 901 C CA . GLU B 1 28 ? -10.766 8.75 -1.71 1 84.69 28 GLU B CA 1
ATOM 902 C C . GLU B 1 28 ? -11.453 8.68 -0.351 1 84.69 28 GLU B C 1
ATOM 904 O O . GLU B 1 28 ? -12.633 9.008 -0.233 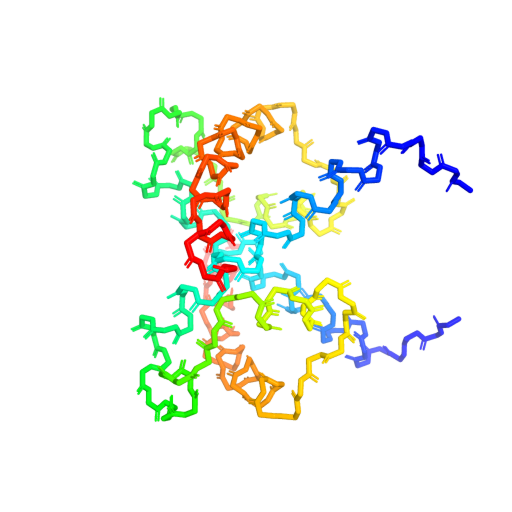1 84.69 28 GLU B O 1
ATOM 909 N N . GLU B 1 29 ? -10.703 8.266 0.649 1 78.06 29 GLU B N 1
ATOM 910 C CA . GLU B 1 29 ? -11.32 8.047 1.951 1 78.06 29 GLU B CA 1
ATOM 911 C C . GLU B 1 29 ? -11.039 9.203 2.902 1 78.06 29 GLU B C 1
ATOM 913 O O . GLU B 1 29 ? -11.805 9.445 3.842 1 78.06 29 GLU B O 1
ATOM 918 N N . GLY B 1 30 ? -9.938 9.781 2.74 1 69.56 30 GLY B N 1
ATOM 919 C CA . GLY B 1 30 ? -9.492 10.828 3.645 1 69.56 30 GLY B CA 1
ATOM 920 C C . GLY B 1 30 ? -9.82 12.227 3.146 1 69.56 30 GLY B C 1
ATOM 921 O O . GLY B 1 30 ? -9.125 13.188 3.479 1 69.56 30 GLY B O 1
ATOM 922 N N . SER B 1 31 ? -10.727 12.352 2.393 1 67 31 SER B N 1
ATOM 923 C CA . SER B 1 31 ? -11.117 13.609 1.764 1 67 31 SER B CA 1
ATOM 924 C C . SER B 1 31 ? -11.281 14.719 2.799 1 67 31 SER B C 1
ATOM 926 O O . SER B 1 31 ? -11.328 15.898 2.449 1 67 31 SER B O 1
ATOM 928 N N . GLN B 1 32 ? -11.117 14.352 3.912 1 71.62 32 GLN B N 1
ATOM 929 C CA . GLN B 1 32 ? -11.32 15.359 4.945 1 71.62 32 GLN B CA 1
ATOM 930 C C . GLN B 1 32 ? -10.047 16.172 5.188 1 71.62 32 GLN B C 1
ATOM 932 O O . GLN B 1 32 ? -10.094 17.25 5.773 1 71.62 32 GLN B O 1
ATOM 937 N N . HIS B 1 33 ? -9.008 15.688 4.719 1 78.5 33 HIS B N 1
ATOM 938 C CA . HIS B 1 33 ? -7.754 16.391 4.938 1 78.5 33 HIS B CA 1
ATOM 939 C C . HIS B 1 33 ? -7.398 17.266 3.74 1 78.5 33 HIS B C 1
ATOM 941 O O . HIS B 1 33 ? -7.02 16.75 2.684 1 78.5 33 HIS B O 1
ATOM 947 N N . HIS B 1 34 ? -7.473 18.5 3.986 1 79.19 34 HIS B N 1
ATOM 948 C CA . HIS B 1 34 ? -7.305 19.484 2.924 1 79.19 34 HIS B CA 1
ATOM 949 C C . HIS B 1 34 ? -5.895 19.438 2.342 1 79.19 34 HIS B C 1
ATOM 951 O O . HIS B 1 34 ? -5.703 19.688 1.148 1 79.19 34 HIS B O 1
ATOM 957 N N . PHE B 1 35 ? -4.961 19.109 3.162 1 83.19 35 PHE B N 1
ATOM 958 C CA . PHE B 1 35 ? -3.58 19.156 2.691 1 83.19 35 PHE B CA 1
ATOM 959 C C . PHE B 1 35 ? -3.34 18.094 1.619 1 83.19 35 PHE B C 1
ATOM 961 O O . PHE B 1 35 ? -2.551 18.312 0.696 1 83.19 35 PHE B O 1
ATOM 968 N N . ILE B 1 36 ? -4.148 17.047 1.608 1 84.38 36 ILE B N 1
ATOM 969 C CA . ILE B 1 36 ? -3.951 15.953 0.672 1 84.38 36 ILE B CA 1
ATOM 970 C C . ILE B 1 36 ? -4.289 16.406 -0.744 1 84.38 36 ILE B C 1
ATOM 972 O O . ILE B 1 36 ? -3.666 15.969 -1.713 1 84.38 36 ILE B O 1
ATOM 976 N N . LYS B 1 37 ? -5.121 17.359 -0.771 1 82.38 37 LYS B N 1
ATOM 977 C CA . LYS B 1 37 ? -5.629 17.781 -2.066 1 82.38 37 LYS B CA 1
ATOM 978 C C . LYS B 1 37 ? -4.574 18.578 -2.838 1 82.38 37 LYS B C 1
ATOM 980 O O . LYS B 1 37 ? -4.641 18.672 -4.066 1 82.38 37 LYS B O 1
ATOM 985 N N . ASN B 1 38 ? -3.641 19.062 -2.088 1 82.06 38 ASN B N 1
ATOM 986 C CA . ASN B 1 38 ? -2.658 19.938 -2.73 1 82.06 38 ASN B CA 1
ATOM 987 C C . ASN B 1 38 ? -1.296 19.25 -2.84 1 82.06 38 ASN B C 1
ATOM 989 O O . ASN B 1 38 ? -0.321 19.875 -3.268 1 82.06 38 ASN B O 1
ATOM 993 N N . VAL B 1 39 ? -1.27 18.062 -2.537 1 85.94 39 VAL B N 1
ATOM 994 C CA . VAL B 1 39 ? 0.006 17.359 -2.553 1 85.94 39 VAL B CA 1
ATOM 995 C C . VAL B 1 39 ? 0.202 16.672 -3.906 1 85.94 39 VAL B C 1
ATOM 997 O O . VAL B 1 39 ? -0.74 16.109 -4.465 1 85.94 39 VAL B O 1
ATOM 1000 N N . SER B 1 40 ? 1.44 16.906 -4.441 1 87.06 40 SER B N 1
ATOM 1001 C CA . SER B 1 40 ? 1.756 16.219 -5.691 1 87.06 40 SER B CA 1
ATOM 1002 C C . SER B 1 40 ? 2.113 14.758 -5.449 1 87.06 40 SER B C 1
ATOM 1004 O O . SER B 1 40 ? 2.715 14.422 -4.426 1 87.06 40 SER B O 1
ATOM 1006 N N . PHE B 1 41 ? 1.792 13.945 -6.406 1 88.62 41 PHE B N 1
ATOM 1007 C CA . PHE B 1 41 ? 2.105 12.523 -6.344 1 88.62 41 PHE B CA 1
ATOM 1008 C C . PHE B 1 41 ? 3.607 12.305 -6.211 1 88.62 41 PHE B C 1
ATOM 1010 O O . PHE B 1 41 ? 4.051 11.461 -5.434 1 88.62 41 PHE B O 1
ATOM 1017 N N . ILE B 1 42 ? 4.352 13.062 -6.91 1 90.31 42 ILE B N 1
ATOM 1018 C CA . ILE B 1 42 ? 5.801 12.914 -6.941 1 90.31 42 ILE B CA 1
ATOM 1019 C C . ILE B 1 42 ? 6.383 13.195 -5.559 1 90.31 42 ILE B C 1
ATOM 1021 O O . ILE B 1 42 ? 7.234 12.445 -5.07 1 90.31 42 ILE B O 1
ATOM 1025 N N . SER B 1 43 ? 5.898 14.266 -4.941 1 90.75 43 SER B N 1
ATOM 1026 C CA . SER B 1 43 ? 6.379 14.625 -3.611 1 90.75 43 SER B CA 1
ATOM 1027 C C . SER B 1 43 ? 6.031 13.547 -2.588 1 90.75 43 SER B C 1
ATOM 1029 O O . SER B 1 43 ? 6.859 13.188 -1.749 1 90.75 43 SER B O 1
ATOM 1031 N N . PHE B 1 44 ? 4.828 13.062 -2.688 1 93.25 44 PHE B N 1
ATOM 1032 C CA . PHE B 1 44 ? 4.406 12.023 -1.762 1 93.25 44 PHE B CA 1
ATOM 1033 C C . PHE B 1 44 ? 5.219 10.75 -1.969 1 93.25 44 PHE B C 1
ATOM 1035 O O . PHE B 1 44 ? 5.648 10.117 -1.001 1 93.25 44 PHE B O 1
ATOM 1042 N N . THR B 1 45 ? 5.406 10.422 -3.248 1 93.25 45 THR B N 1
ATOM 1043 C CA . THR B 1 45 ? 6.145 9.203 -3.568 1 93.25 45 THR B CA 1
ATOM 1044 C C . THR B 1 45 ? 7.566 9.273 -3.021 1 93.25 45 THR B C 1
ATOM 1046 O O . THR B 1 45 ? 8.07 8.297 -2.455 1 93.25 45 THR B O 1
ATOM 1049 N N . HIS B 1 46 ? 8.172 10.391 -3.166 1 92.31 46 HIS B N 1
ATOM 1050 C CA . HIS B 1 46 ? 9.523 10.578 -2.672 1 92.31 46 HIS B CA 1
ATOM 1051 C C . HIS B 1 46 ? 9.586 10.445 -1.153 1 92.31 46 HIS B C 1
ATOM 1053 O O . HIS B 1 46 ? 10.445 9.742 -0.62 1 92.31 46 HIS B O 1
ATOM 1059 N N . GLN B 1 47 ? 8.648 11.023 -0.46 1 94.88 47 GLN B N 1
ATOM 1060 C CA . GLN B 1 47 ? 8.594 10.945 0.996 1 94.88 47 GLN B CA 1
ATOM 1061 C C . GLN B 1 47 ? 8.352 9.508 1.454 1 94.88 47 GLN B C 1
ATOM 1063 O O . GLN B 1 47 ? 8.922 9.062 2.451 1 94.88 47 GLN B O 1
ATOM 1068 N N . PHE B 1 48 ? 7.527 8.859 0.738 1 95.25 48 PHE B N 1
ATOM 1069 C CA . PHE B 1 48 ? 7.172 7.488 1.078 1 95.25 48 PHE B CA 1
ATOM 1070 C C . PHE B 1 48 ? 8.367 6.562 0.903 1 95.25 48 PHE B C 1
ATOM 1072 O O . PHE B 1 48 ? 8.711 5.801 1.812 1 95.25 48 PHE B O 1
ATOM 1079 N N . ILE B 1 49 ? 9.094 6.676 -0.24 1 93.69 49 ILE B N 1
ATOM 1080 C CA . ILE B 1 49 ? 10.203 5.793 -0.579 1 93.69 49 ILE B CA 1
ATOM 1081 C C . ILE B 1 49 ? 11.375 6.055 0.362 1 93.69 49 ILE B C 1
ATOM 1083 O O . ILE B 1 49 ? 12.078 5.121 0.767 1 93.69 49 ILE B O 1
ATOM 1087 N N . GLU B 1 50 ? 11.484 7.207 0.76 1 92.62 50 GLU B N 1
ATOM 1088 C CA . GLU B 1 50 ? 12.586 7.574 1.647 1 92.62 50 GLU B CA 1
ATOM 1089 C C . GLU B 1 50 ? 12.211 7.348 3.109 1 92.62 50 GLU B C 1
ATOM 1091 O O . GLU B 1 50 ? 13.039 7.539 4.004 1 92.62 50 GLU B O 1
ATOM 1096 N N . ALA B 1 51 ? 10.992 6.973 3.326 1 90.75 51 ALA B N 1
ATOM 1097 C CA . ALA B 1 51 ? 10.484 6.773 4.68 1 90.75 51 ALA B CA 1
ATOM 1098 C C . ALA B 1 51 ? 10.57 8.062 5.492 1 90.75 51 ALA B C 1
ATOM 1100 O O . ALA B 1 51 ? 10.945 8.039 6.668 1 90.75 51 ALA B O 1
ATOM 1101 N N . GLN B 1 52 ? 10.32 9.18 4.836 1 93.25 52 GLN B N 1
ATOM 1102 C CA . GLN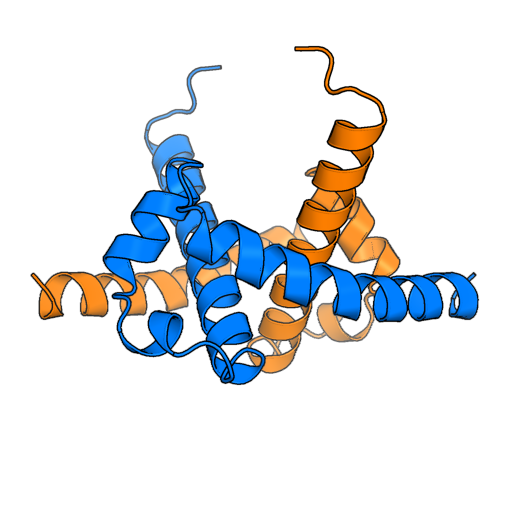 B 1 52 ? 10.375 10.508 5.449 1 93.25 52 GLN B CA 1
ATOM 1103 C C . GLN B 1 52 ? 9.047 11.242 5.285 1 93.25 52 GLN B C 1
ATOM 1105 O O . GLN B 1 52 ? 9.023 12.391 4.855 1 93.25 52 GLN B O 1
ATOM 1110 N N . LEU B 1 53 ? 8.008 10.508 5.637 1 93.25 53 LEU B N 1
ATOM 1111 C CA . LEU B 1 53 ? 6.688 11.133 5.562 1 93.25 53 LEU B CA 1
ATOM 1112 C C . LEU B 1 53 ? 6.578 12.281 6.559 1 93.25 53 LEU B C 1
ATOM 1114 O O . LEU B 1 53 ? 7.051 12.172 7.691 1 93.25 53 LEU B O 1
ATOM 1118 N N . SER B 1 54 ? 6.027 13.414 6.117 1 91.81 54 SER B N 1
ATOM 1119 C CA . SER B 1 54 ? 5.82 14.547 7.008 1 91.81 54 SER B CA 1
ATOM 1120 C C . SER B 1 54 ? 4.883 14.188 8.156 1 91.81 54 SER B C 1
ATOM 1122 O O . SER B 1 54 ? 4.203 13.164 8.109 1 91.81 54 SER B O 1
ATOM 1124 N N . VAL B 1 55 ? 4.84 15.031 9.125 1 91.5 55 VAL B N 1
ATOM 1125 C CA . VAL B 1 55 ? 3.982 14.805 10.289 1 91.5 55 VAL B CA 1
ATOM 1126 C C . VAL B 1 55 ? 2.518 14.812 9.859 1 91.5 55 VAL B C 1
ATOM 1128 O O . VAL B 1 55 ? 1.7 14.078 10.414 1 91.5 55 VAL B O 1
ATOM 1131 N N . GLU B 1 56 ? 2.193 15.57 8.844 1 89.94 56 GLU B N 1
ATOM 1132 C CA . GLU B 1 56 ? 0.832 15.633 8.328 1 89.94 56 GLU B CA 1
ATOM 1133 C C . GLU B 1 56 ? 0.385 14.289 7.77 1 89.94 56 GLU B C 1
ATOM 1135 O O . GLU B 1 56 ? -0.72 13.82 8.062 1 89.94 56 GLU B O 1
ATOM 1140 N N . TRP B 1 57 ? 1.319 13.609 7.074 1 91.62 57 TRP B N 1
ATOM 1141 C CA . TRP B 1 57 ? 1.011 12.297 6.52 1 91.62 57 TRP B CA 1
ATOM 1142 C C . TRP B 1 57 ? 0.895 11.258 7.625 1 91.62 57 TRP B C 1
ATOM 1144 O O . TRP B 1 57 ? 0.034 10.375 7.566 1 91.62 57 TRP B O 1
ATOM 1154 N N . GLU B 1 58 ? 1.777 11.367 8.539 1 91 58 GLU B N 1
ATOM 1155 C CA . GLU B 1 58 ? 1.728 10.43 9.664 1 91 58 GLU B CA 1
ATOM 1156 C C . GLU B 1 58 ? 0.384 10.5 10.383 1 91 58 GLU B C 1
ATOM 1158 O O . GLU B 1 58 ? -0.183 9.469 10.75 1 91 58 GLU B O 1
ATOM 1163 N N . PHE B 1 59 ? -0.09 11.711 10.562 1 90.44 59 PHE B N 1
ATOM 1164 C CA . PHE B 1 59 ? -1.368 11.914 11.234 1 90.44 59 PHE B CA 1
ATOM 1165 C C . PHE B 1 59 ? -2.51 11.32 10.414 1 90.44 59 PHE B C 1
ATOM 1167 O O . PHE B 1 59 ? -3.396 10.664 10.961 1 90.44 59 PHE B O 1
ATOM 1174 N N . VAL B 1 60 ? -2.492 11.547 9.141 1 90.5 60 VAL B N 1
ATOM 1175 C CA . VAL B 1 60 ? -3.549 11.07 8.25 1 90.5 60 VAL B CA 1
ATOM 1176 C C . VAL B 1 60 ? -3.564 9.547 8.242 1 90.5 60 VAL B C 1
ATOM 1178 O O . VAL B 1 60 ? -4.625 8.93 8.367 1 90.5 60 VAL B O 1
ATOM 1181 N N . ILE B 1 61 ? -2.361 9.008 8.148 1 92.19 61 ILE B N 1
ATOM 1182 C CA . ILE B 1 61 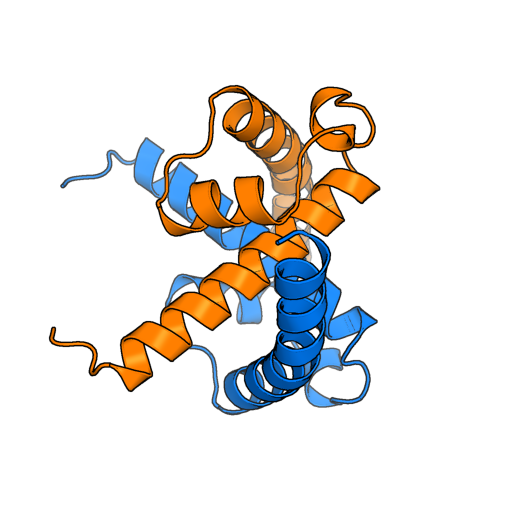? -2.24 7.555 8.094 1 92.19 61 ILE B CA 1
ATOM 1183 C C . ILE B 1 61 ? -2.688 6.949 9.422 1 92.19 61 ILE B C 1
ATOM 1185 O O . ILE B 1 61 ? -3.377 5.926 9.445 1 92.19 61 ILE B O 1
ATOM 1189 N N . GLN B 1 62 ? -2.314 7.617 10.5 1 89.75 62 GLN B N 1
ATOM 1190 C CA . GLN B 1 62 ? -2.732 7.141 11.812 1 89.75 62 GLN B CA 1
ATOM 1191 C C . GLN B 1 62 ? -4.254 7.152 11.945 1 89.75 62 GLN B C 1
ATOM 1193 O O . GLN B 1 62 ? -4.84 6.227 12.508 1 89.75 62 GLN B O 1
ATOM 1198 N N . THR B 1 63 ? -4.805 8.227 11.516 1 87.69 63 THR B N 1
ATOM 1199 C CA . THR B 1 63 ? -6.258 8.344 11.578 1 87.69 63 THR B CA 1
ATOM 1200 C C . THR B 1 63 ? -6.922 7.238 10.758 1 87.69 63 THR B C 1
ATOM 1202 O O . THR B 1 63 ? -7.902 6.641 11.203 1 87.69 63 THR B O 1
ATOM 1205 N N . PHE B 1 64 ? -6.348 6.973 9.609 1 87.25 64 PHE B N 1
ATOM 1206 C CA . PHE B 1 64 ? -6.867 5.918 8.742 1 87.25 64 PHE B CA 1
ATOM 1207 C C . PHE B 1 64 ? -6.676 4.551 9.391 1 87.25 64 PHE B C 1
ATOM 1209 O O . PHE B 1 64 ? -7.582 3.715 9.359 1 87.25 64 PHE B O 1
ATOM 1216 N N . MET B 1 65 ? -5.562 4.348 9.992 1 88.94 65 MET B N 1
ATOM 1217 C CA . MET B 1 65 ? -5.234 3.076 10.625 1 88.94 65 MET B CA 1
ATOM 1218 C C . MET B 1 65 ? -6.188 2.777 11.781 1 88.94 65 MET B C 1
ATOM 1220 O O . MET B 1 65 ? -6.531 1.619 12.023 1 88.94 65 MET B O 1
ATOM 1224 N N . LYS B 1 66 ? -6.551 3.766 12.469 1 87.19 66 LYS B N 1
ATOM 1225 C CA . LYS B 1 66 ? -7.5 3.59 13.562 1 87.19 66 LYS B CA 1
ATOM 1226 C C . LYS B 1 66 ? -8.836 3.057 13.055 1 87.19 66 LYS B C 1
ATOM 1228 O O . LYS B 1 66 ? -9.438 2.18 13.68 1 87.19 66 LYS B O 1
ATOM 1233 N N . HIS B 1 67 ? -9.227 3.596 11.977 1 83.88 67 HIS B N 1
ATOM 1234 C CA . HIS B 1 67 ? -10.461 3.119 11.375 1 83.88 67 HIS B CA 1
ATOM 1235 C C . HIS B 1 67 ? -10.305 1.703 10.828 1 83.88 67 HIS B C 1
ATOM 1237 O O . HIS B 1 67 ? -11.211 0.877 10.961 1 83.88 67 HIS B O 1
ATOM 1243 N N . TYR B 1 68 ? -9.148 1.512 10.227 1 84.25 68 TYR B N 1
ATOM 1244 C CA . TYR B 1 68 ? -8.812 0.217 9.648 1 84.25 68 TYR B CA 1
ATOM 1245 C C . TYR B 1 68 ? -8.703 -0.855 10.719 1 84.25 68 TYR B C 1
ATOM 1247 O O . TYR B 1 68 ? -9.094 -2.006 10.5 1 84.25 68 TYR B O 1
ATOM 1255 N N . GLN B 1 69 ? -8.141 -0.498 11.82 1 86.31 69 GLN B N 1
ATOM 1256 C CA . GLN B 1 69 ? -7.969 -1.443 12.922 1 86.31 69 GLN B CA 1
ATOM 1257 C C . GLN B 1 69 ? -9.305 -2.066 13.32 1 86.31 69 GLN B C 1
ATOM 1259 O O . GLN B 1 69 ? -9.375 -3.268 13.586 1 86.31 69 GLN B O 1
ATOM 1264 N N . ASP B 1 70 ? -10.25 -1.329 13.375 1 82.62 70 ASP B N 1
ATOM 1265 C CA . ASP B 1 70 ? -11.578 -1.833 13.711 1 82.62 70 ASP B CA 1
ATOM 1266 C C . ASP B 1 70 ? -12.07 -2.826 12.656 1 82.62 70 ASP B C 1
ATOM 1268 O O . ASP B 1 70 ? -12.641 -3.861 12.992 1 82.62 70 ASP B O 1
ATOM 1272 N N . LEU B 1 71 ? -11.836 -2.496 11.453 1 74.44 71 LEU B N 1
ATOM 1273 C CA . LEU B 1 71 ? -12.227 -3.373 10.359 1 74.44 71 LEU B CA 1
ATOM 1274 C C . LEU B 1 71 ? -11.445 -4.68 10.406 1 74.44 71 LEU B C 1
ATOM 1276 O O . LEU B 1 71 ? -12.016 -5.762 10.25 1 74.44 71 LEU B O 1
ATOM 1280 N N . TYR B 1 72 ? -10.219 -4.48 10.633 1 77.88 72 TYR B N 1
ATOM 1281 C CA . TYR B 1 72 ? -9.328 -5.633 10.695 1 77.88 72 TYR B CA 1
ATOM 1282 C C . TYR B 1 72 ? -9.734 -6.582 11.812 1 77.88 72 TYR B C 1
ATOM 1284 O O . TYR B 1 72 ? -9.758 -7.801 11.633 1 77.88 72 TYR B O 1
ATOM 1292 N N . ARG B 1 73 ? -10.031 -6.109 12.867 1 77.94 73 ARG B N 1
ATOM 1293 C CA . ARG B 1 73 ? -10.477 -6.902 14.008 1 77.94 73 ARG B CA 1
ATOM 1294 C C . ARG B 1 73 ? -11.75 -7.668 13.68 1 77.94 73 ARG B C 1
ATOM 1296 O O . ARG B 1 73 ? -11.898 -8.836 14.055 1 77.94 73 ARG B O 1
ATOM 1303 N N . ARG B 1 74 ? -12.586 -7.031 13.023 1 77.56 74 ARG B N 1
ATOM 1304 C CA . ARG B 1 74 ? -13.844 -7.66 12.656 1 77.56 74 ARG B CA 1
ATOM 1305 C C . ARG B 1 74 ? -13.617 -8.82 11.695 1 77.56 74 ARG B C 1
ATOM 1307 O O . ARG B 1 74 ? -14.258 -9.867 11.82 1 77.56 74 ARG B O 1
ATOM 1314 N N . ILE B 1 75 ? -12.648 -8.57 10.836 1 71.75 75 ILE B N 1
ATOM 1315 C CA . ILE B 1 75 ? -12.344 -9.57 9.812 1 71.75 75 ILE B CA 1
ATOM 1316 C C . ILE B 1 75 ? -11.703 -10.797 10.461 1 71.75 75 ILE B C 1
ATOM 1318 O O . ILE B 1 75 ? -12.062 -11.93 10.141 1 71.75 75 ILE B O 1
ATOM 1322 N N . ILE B 1 76 ? -10.883 -10.516 11.344 1 75.88 76 ILE B N 1
ATOM 1323 C CA . ILE B 1 76 ? -10.18 -11.633 11.953 1 75.88 76 ILE B CA 1
ATOM 1324 C C . ILE B 1 76 ? -11.109 -12.375 12.906 1 75.88 76 ILE B C 1
ATOM 1326 O O . ILE B 1 76 ? -10.977 -13.586 13.102 1 75.88 76 ILE B O 1
ATOM 1330 N N . HIS B 1 77 ? -11.836 -11.703 13.562 1 75.38 77 HIS B N 1
ATOM 1331 C CA . HIS B 1 77 ? -12.75 -12.367 14.492 1 75.38 77 HIS B CA 1
ATOM 1332 C C . HIS B 1 77 ? -13.828 -13.148 13.742 1 75.38 77 HIS B C 1
ATOM 1334 O O . HIS B 1 77 ? -14.289 -14.18 14.219 1 75.38 77 HIS B O 1
ATOM 1340 N N . LYS B 1 78 ? -14.266 -12.547 12.734 1 66.88 78 LYS B N 1
ATOM 1341 C CA . LYS B 1 78 ? -15.312 -13.227 11.977 1 66.88 78 LYS B CA 1
ATOM 1342 C C . LYS B 1 78 ? -14.766 -14.453 11.258 1 66.88 78 LYS B C 1
ATOM 1344 O O . LYS B 1 78 ? -15.461 -15.461 11.117 1 66.88 78 LYS B O 1
ATOM 1349 N N . ASN B 1 79 ? -13.664 -14.32 10.773 1 56.31 79 ASN B N 1
ATOM 1350 C CA . ASN B 1 79 ? -13.094 -15.422 10.016 1 56.31 79 ASN B CA 1
ATOM 1351 C C . ASN B 1 79 ? -12.344 -16.391 10.914 1 56.31 79 ASN B C 1
ATOM 1353 O O . ASN B 1 79 ? -11.719 -17.344 10.438 1 56.31 79 ASN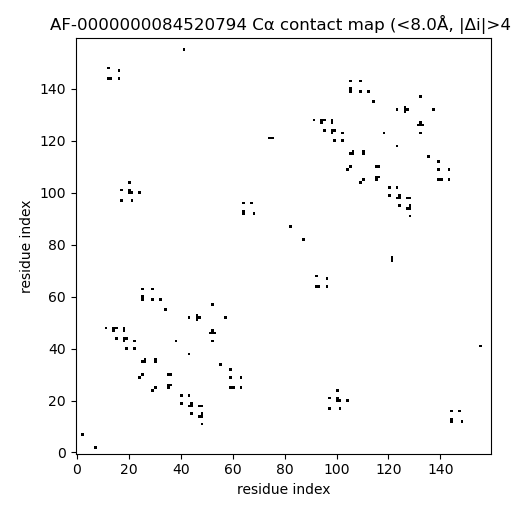 B O 1
ATOM 1357 N N . GLY B 1 80 ? -12.078 -16 12.203 1 44.09 80 GLY B N 1
ATOM 1358 C CA . GLY B 1 80 ? -11.672 -17.031 13.133 1 44.09 80 GLY B CA 1
ATOM 1359 C C . GLY B 1 80 ? -12.828 -17.891 13.625 1 44.09 80 GLY B C 1
ATOM 1360 O O . GLY B 1 80 ? -13.992 -17.516 13.453 1 44.09 80 GLY B O 1
#

Solvent-accessible surface area (backbone atoms only — not comparable to full-atom values): 9086 Å² total; per-residue (Å²): 136,73,62,49,73,66,48,47,50,49,50,49,53,51,45,45,50,54,36,49,53,50,51,52,48,41,54,74,72,40,62,81,45,68,68,63,76,72,55,51,68,67,62,51,32,50,23,53,70,66,69,55,61,49,71,70,52,51,51,50,50,49,56,49,44,56,58,44,49,56,53,51,50,52,51,53,59,64,73,91,136,74,63,47,74,66,48,48,50,50,50,50,52,51,45,44,50,53,36,49,53,50,52,50,48,42,54,72,71,40,64,81,44,68,67,62,77,73,55,52,67,66,61,51,34,51,22,54,69,68,68,55,61,50,71,68,52,51,51,53,50,48,56,50,46,59,58,44,49,55,52,49,50,50,52,50,57,65,75,94

Sequence (160 aa):
MFGTTENVVFNQLYAALLAYILLKTLYEEGSQHHFIKNVSFISFTHQFIEAQLSVEWEFVIQTFMKHYQDLYRRIIHKNGMFGTTENVVFNQLYAALLAYILLKTLYEEGSQHHFIKNVSFISFTHQFIEAQLSVEWEFVIQTFMKHYQDLYRRIIHKNG

pLDDT: mean 83.44, std 12.01, range [34.84, 95.38]